Protein AF-A0A846C0N4-F1 (afdb_monomer_lite)

pLDDT: mean 95.5, std 1.79, range [91.5, 98.25]

Sequence (60 aa):
QRVTVQGNRSKLENIEIIAGAIREGVAFMFYPEANCLFSATIDAQSGTPAFKRVPVAIYF

Structure (mmCIF, N/CA/C/O backbone):
data_AF-A0A846C0N4-F1
#
_entry.id   AF-A0A846C0N4-F1
#
loop_
_atom_site.group_PDB
_atom_site.id
_atom_site.type_symbol
_atom_site.label_atom_id
_atom_site.label_alt_id
_atom_site.label_comp_id
_atom_site.label_asym_id
_atom_site.label_entity_id
_atom_site.label_seq_id
_atom_site.pdbx_PDB_ins_code
_atom_site.Cartn_x
_atom_site.Cartn_y
_atom_site.Cartn_z
_atom_site.occupancy
_atom_site.B_iso_or_equiv
_atom_site.auth_seq_id
_atom_site.auth_comp_id
_atom_site.auth_asym_id
_atom_site.auth_atom_id
_atom_site.pdbx_PDB_model_num
ATOM 1 N N . GLN A 1 1 ? -11.514 6.323 13.662 1.00 93.81 1 GLN A N 1
ATOM 2 C CA . GLN A 1 1 ? -10.856 5.014 13.901 1.00 93.81 1 GLN A CA 1
ATOM 3 C C . GLN A 1 1 ? -9.433 5.092 13.362 1.00 93.81 1 GLN A C 1
ATOM 5 O O . GLN A 1 1 ? -9.241 5.798 12.377 1.00 93.81 1 GLN A O 1
ATOM 10 N N . ARG A 1 2 ? -8.453 4.441 14.002 1.00 97.12 2 ARG A N 1
ATOM 11 C CA . ARG A 1 2 ? -7.059 4.397 13.528 1.00 97.12 2 ARG A CA 1
ATOM 12 C C . ARG A 1 2 ? -6.636 2.963 13.240 1.00 97.12 2 ARG A C 1
ATOM 14 O O . ARG A 1 2 ? -7.131 2.063 13.908 1.00 97.12 2 ARG A O 1
ATOM 21 N N . VAL A 1 3 ? -5.769 2.783 12.249 1.00 97.56 3 VAL A N 1
ATOM 22 C CA . VAL A 1 3 ? -5.297 1.473 11.780 1.00 97.56 3 VAL A CA 1
ATOM 23 C C . VAL A 1 3 ? -3.806 1.484 11.478 1.00 97.56 3 VAL A C 1
ATOM 25 O O . VAL A 1 3 ? -3.199 2.540 11.277 1.00 97.56 3 VAL A O 1
ATOM 28 N N . THR A 1 4 ? -3.234 0.287 11.398 1.00 98.25 4 THR A N 1
ATOM 29 C CA . THR A 1 4 ? -1.921 0.064 10.794 1.00 98.25 4 THR A CA 1
ATOM 30 C C . THR A 1 4 ? -2.102 -0.390 9.351 1.00 98.25 4 THR A C 1
ATOM 32 O O . THR A 1 4 ? -2.811 -1.362 9.085 1.00 98.25 4 THR A O 1
ATOM 35 N N . VAL A 1 5 ? -1.435 0.293 8.421 1.00 98.06 5 VAL A N 1
ATOM 36 C CA . VAL A 1 5 ? -1.364 -0.091 7.008 1.00 98.06 5 VAL A CA 1
ATOM 37 C C . VAL A 1 5 ? 0.009 -0.688 6.736 1.00 98.06 5 VAL A C 1
ATOM 39 O O . VAL A 1 5 ? 1.025 -0.028 6.939 1.00 98.06 5 VAL A O 1
ATOM 42 N N . GLN A 1 6 ? 0.051 -1.929 6.267 1.00 98.06 6 GLN A N 1
ATOM 43 C CA . GLN A 1 6 ? 1.279 -2.652 5.941 1.00 98.06 6 GLN A CA 1
ATOM 44 C C . GLN A 1 6 ? 1.365 -2.856 4.428 1.00 98.06 6 GLN A C 1
ATOM 46 O O . GLN A 1 6 ? 0.484 -3.480 3.835 1.00 98.06 6 GLN A O 1
ATOM 51 N N . GLY A 1 7 ? 2.438 -2.368 3.808 1.00 96.50 7 GLY A N 1
ATOM 52 C CA . GLY A 1 7 ? 2.804 -2.722 2.437 1.00 96.50 7 GLY A CA 1
ATOM 53 C C . GLY A 1 7 ? 3.940 -3.746 2.401 1.00 96.50 7 GLY A C 1
ATOM 54 O O . GLY A 1 7 ? 4.318 -4.322 3.422 1.00 96.50 7 GLY A O 1
ATOM 55 N N . ASN A 1 8 ? 4.515 -3.981 1.222 1.00 95.31 8 ASN A N 1
ATOM 56 C CA . ASN A 1 8 ? 5.610 -4.944 1.061 1.00 95.31 8 ASN A CA 1
ATOM 57 C C . ASN A 1 8 ? 6.978 -4.418 1.530 1.00 95.31 8 ASN A C 1
ATOM 59 O O . ASN A 1 8 ? 7.907 -5.210 1.667 1.00 95.31 8 ASN A O 1
ATOM 63 N N . ARG A 1 9 ? 7.122 -3.105 1.754 1.00 96.50 9 ARG A N 1
ATOM 64 C CA . ARG A 1 9 ? 8.385 -2.483 2.179 1.00 96.50 9 ARG A CA 1
ATOM 65 C C . ARG A 1 9 ? 8.372 -2.055 3.642 1.00 96.50 9 ARG A C 1
ATOM 67 O O . ARG A 1 9 ? 9.373 -2.227 4.330 1.00 96.50 9 ARG A O 1
ATOM 74 N N . SER A 1 10 ? 7.279 -1.459 4.107 1.00 97.25 10 SER A N 1
ATOM 75 C CA . SER A 1 10 ? 7.154 -0.971 5.484 1.00 97.25 10 SER A CA 1
ATOM 76 C C . SER A 1 10 ? 5.689 -0.883 5.924 1.00 97.25 10 SER A C 1
ATOM 78 O O . SER A 1 10 ? 4.785 -1.281 5.182 1.00 97.25 10 SER A O 1
ATOM 80 N N . LYS A 1 11 ? 5.466 -0.366 7.136 1.00 97.69 11 LYS A N 1
ATOM 81 C CA . LYS A 1 11 ? 4.145 -0.060 7.685 1.00 97.69 11 LYS A CA 1
ATOM 82 C C . LYS A 1 11 ? 4.037 1.385 8.138 1.00 97.69 11 LYS A C 1
ATOM 84 O O . LYS A 1 11 ? 5.019 1.986 8.568 1.00 97.69 11 LYS A O 1
ATOM 89 N N . LEU A 1 12 ? 2.810 1.882 8.103 1.00 97.94 12 LEU A N 1
ATOM 90 C CA . LEU A 1 12 ? 2.388 3.129 8.715 1.00 97.94 12 LEU A CA 1
ATOM 91 C C . LEU A 1 12 ? 1.388 2.817 9.824 1.00 97.94 12 LEU A C 1
ATOM 93 O O . LEU A 1 12 ? 0.365 2.179 9.583 1.00 97.94 12 LEU A O 1
ATOM 97 N N . GLU A 1 13 ? 1.696 3.261 11.033 1.00 97.69 13 GLU A N 1
ATOM 98 C CA . GLU A 1 13 ? 0.862 3.064 12.217 1.00 97.69 13 GLU A CA 1
ATOM 99 C C . GLU A 1 13 ? 0.012 4.309 12.486 1.00 97.69 13 GLU A C 1
ATOM 101 O O . GLU A 1 13 ? 0.342 5.409 12.041 1.00 97.69 13 GLU A O 1
ATOM 106 N N . ASN A 1 14 ? -1.070 4.147 13.251 1.00 96.94 14 ASN A N 1
ATOM 107 C CA . ASN A 1 14 ? -1.941 5.244 13.687 1.00 96.94 14 ASN A CA 1
ATOM 108 C C . ASN A 1 14 ? -2.573 6.067 12.546 1.00 96.94 14 ASN A C 1
ATOM 110 O O . ASN A 1 14 ? -2.906 7.239 12.739 1.00 96.94 14 ASN A O 1
ATOM 114 N N . ILE A 1 15 ? -2.796 5.453 11.383 1.00 97.19 15 ILE A N 1
ATOM 115 C CA . ILE A 1 15 ? -3.425 6.108 10.234 1.00 97.19 15 ILE A CA 1
ATOM 116 C C . ILE A 1 15 ? -4.924 6.254 10.471 1.00 97.19 15 ILE A C 1
ATOM 118 O O . ILE A 1 15 ? -5.611 5.289 10.801 1.00 97.19 15 ILE A O 1
ATOM 122 N N . GLU A 1 16 ? -5.433 7.471 10.308 1.00 96.62 16 GLU A N 1
ATOM 123 C CA . GLU A 1 16 ? -6.854 7.772 10.447 1.00 96.62 16 GLU A CA 1
ATOM 124 C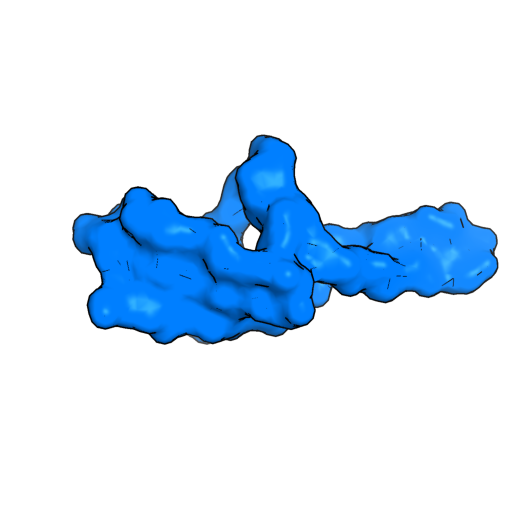 C . GLU A 1 16 ? -7.660 7.267 9.246 1.00 96.62 16 GLU A C 1
ATOM 126 O O . GLU A 1 16 ? -7.303 7.493 8.091 1.00 96.62 16 GLU A O 1
ATOM 131 N N . ILE A 1 17 ? -8.783 6.605 9.530 1.00 94.62 17 ILE A N 1
ATOM 132 C CA . ILE A 1 17 ? -9.770 6.252 8.509 1.00 94.62 17 ILE A CA 1
ATOM 133 C C . ILE A 1 17 ? -10.690 7.447 8.273 1.00 94.62 17 ILE A C 1
ATOM 135 O O . ILE A 1 17 ? -11.419 7.860 9.177 1.00 94.62 17 ILE A O 1
ATOM 139 N N . ILE A 1 18 ? -10.719 7.916 7.028 1.00 94.56 18 ILE A N 1
ATOM 140 C CA . ILE A 1 18 ? -11.697 8.880 6.526 1.00 94.56 18 ILE A CA 1
ATOM 141 C C . ILE A 1 18 ? -12.662 8.127 5.608 1.00 94.56 18 ILE A C 1
ATOM 143 O O . ILE A 1 18 ? -12.250 7.54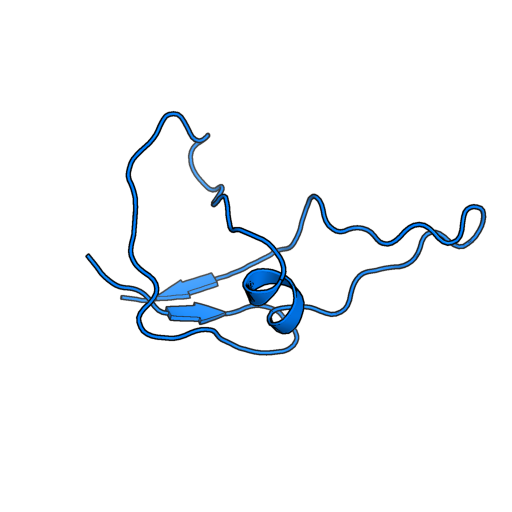9 4.602 1.00 94.56 18 ILE A O 1
ATOM 147 N N . ALA A 1 19 ? -13.947 8.108 5.965 1.00 91.50 19 ALA A N 1
ATOM 148 C CA . ALA A 1 19 ? -14.974 7.475 5.144 1.00 91.50 19 ALA A CA 1
ATOM 149 C C . ALA A 1 19 ? -15.227 8.287 3.863 1.00 91.50 19 ALA A C 1
ATOM 151 O O . ALA A 1 19 ? -15.223 9.517 3.878 1.00 91.50 19 ALA A O 1
ATOM 152 N N . GLY A 1 20 ? -15.486 7.597 2.754 1.00 92.00 20 GLY A N 1
ATOM 153 C CA . GLY A 1 20 ? -15.766 8.227 1.468 1.00 92.00 20 GLY A CA 1
ATOM 154 C C . GLY A 1 20 ? -16.307 7.234 0.447 1.00 92.00 20 GLY A C 1
ATOM 155 O O . GLY A 1 20 ? -16.441 6.044 0.730 1.00 92.00 20 GLY A O 1
ATOM 156 N N . ALA A 1 21 ? -16.601 7.723 -0.758 1.00 95.75 21 ALA A N 1
ATOM 157 C CA . ALA A 1 21 ? -17.070 6.907 -1.877 1.00 95.75 21 ALA A CA 1
ATOM 158 C C . ALA A 1 21 ? -15.908 6.132 -2.533 1.00 95.75 21 ALA A C 1
ATOM 160 O O . ALA A 1 21 ? -15.536 6.385 -3.678 1.00 95.75 21 ALA A O 1
ATOM 161 N N . ILE A 1 22 ? -15.304 5.210 -1.781 1.00 93.75 22 ILE A N 1
ATOM 162 C CA . ILE A 1 22 ? -14.238 4.319 -2.246 1.00 93.75 22 ILE A CA 1
ATOM 163 C C . ILE A 1 22 ? -14.817 2.922 -2.474 1.00 93.75 22 ILE A C 1
ATOM 165 O O . ILE A 1 22 ? -15.663 2.450 -1.717 1.00 93.75 22 ILE A O 1
ATOM 169 N N . ARG A 1 23 ? -14.366 2.256 -3.541 1.00 94.62 23 ARG A N 1
ATOM 170 C CA . ARG A 1 23 ? -14.757 0.877 -3.854 1.00 94.62 23 ARG A CA 1
ATOM 171 C C . ARG A 1 23 ? -14.364 -0.064 -2.711 1.00 94.62 23 ARG A C 1
ATOM 173 O O . ARG A 1 23 ? -13.241 0.005 -2.217 1.00 94.62 23 ARG A O 1
ATOM 180 N N . GLU A 1 24 ? -15.252 -0.992 -2.364 1.00 94.56 24 GLU A N 1
ATOM 181 C CA . GLU A 1 24 ? -14.972 -2.031 -1.370 1.00 94.56 24 GLU A CA 1
ATOM 182 C C . GLU A 1 24 ? -13.685 -2.812 -1.702 1.00 94.56 24 GLU A C 1
ATOM 184 O O . GLU A 1 24 ? -13.408 -3.135 -2.862 1.00 94.56 24 GLU A O 1
ATOM 189 N N . GLY A 1 25 ? -12.876 -3.078 -0.672 1.00 93.62 25 GLY A N 1
ATOM 190 C CA . GLY A 1 25 ? -11.575 -3.741 -0.799 1.00 93.62 25 GLY A CA 1
ATOM 191 C C . GLY A 1 25 ? -10.432 -2.839 -1.283 1.00 93.62 25 GLY A C 1
ATOM 192 O O . GLY A 1 25 ? -9.326 -3.332 -1.496 1.00 93.62 25 GLY A O 1
ATOM 193 N N . VAL A 1 26 ? -10.666 -1.535 -1.462 1.00 95.38 26 VAL A N 1
ATOM 194 C CA . VAL A 1 26 ? -9.643 -0.555 -1.853 1.00 95.38 26 VAL A CA 1
ATOM 195 C C . VAL A 1 26 ? -9.499 0.511 -0.770 1.00 95.38 26 VAL A C 1
ATOM 197 O O . VAL A 1 26 ? -10.476 0.928 -0.157 1.00 95.38 26 VAL A O 1
ATOM 200 N N . ALA A 1 27 ? -8.272 0.985 -0.570 1.00 94.62 27 ALA A N 1
ATOM 201 C CA . ALA A 1 27 ? -7.977 2.178 0.210 1.00 94.62 27 ALA A CA 1
ATOM 202 C C . ALA A 1 27 ? -7.351 3.246 -0.695 1.00 94.62 27 ALA A C 1
ATOM 204 O O . ALA A 1 27 ? -6.632 2.929 -1.645 1.00 94.62 27 ALA A O 1
ATOM 205 N N . PHE A 1 28 ? -7.620 4.511 -0.386 1.00 95.06 28 PHE A N 1
ATOM 206 C CA . PHE A 1 28 ? -6.950 5.656 -0.993 1.00 95.06 28 PHE A CA 1
ATOM 207 C C . PHE A 1 28 ? -6.059 6.315 0.060 1.00 95.06 28 PHE A C 1
ATOM 209 O O . PHE A 1 28 ? -6.497 6.538 1.186 1.00 95.06 28 PHE A O 1
ATOM 216 N N . MET A 1 29 ? -4.810 6.608 -0.299 1.00 95.56 29 MET A N 1
ATOM 217 C CA . MET A 1 29 ? -3.830 7.230 0.591 1.00 95.56 29 MET A CA 1
ATOM 218 C C . MET A 1 29 ? -3.065 8.322 -0.151 1.00 95.56 29 MET A C 1
ATOM 220 O O . MET A 1 29 ? -2.871 8.240 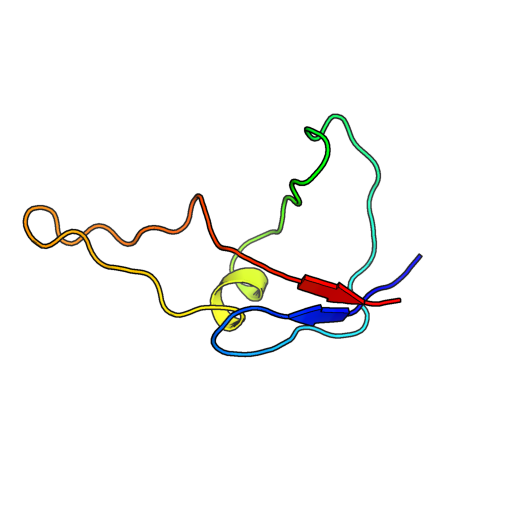-1.365 1.00 95.56 29 MET A O 1
ATOM 224 N N . PHE A 1 30 ? -2.620 9.333 0.590 1.00 92.88 30 PHE A N 1
ATOM 225 C CA . PHE A 1 30 ? -1.892 10.466 0.034 1.00 92.88 30 PHE A CA 1
ATOM 226 C C . PHE A 1 30 ? -0.3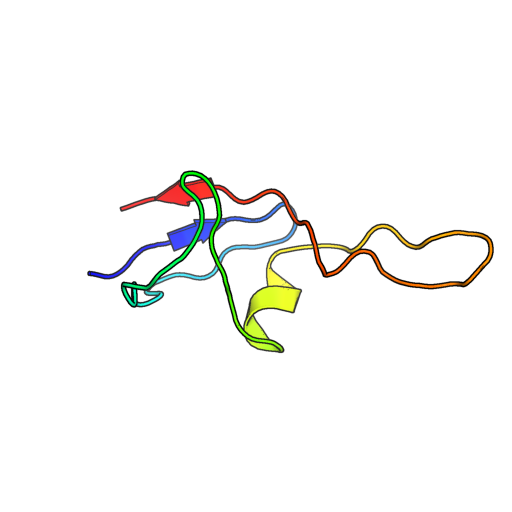80 10.207 -0.047 1.00 92.88 30 PHE A C 1
ATOM 228 O O . PHE A 1 30 ? 0.219 9.518 0.780 1.00 92.88 30 PHE A O 1
ATOM 235 N N . TYR A 1 31 ? 0.220 10.778 -1.087 1.00 93.19 31 TYR A N 1
ATOM 236 C CA . TYR A 1 31 ? 1.659 10.987 -1.217 1.00 93.19 31 TYR A CA 1
ATOM 237 C C . TYR A 1 31 ? 2.073 12.221 -0.385 1.00 93.19 31 TYR A C 1
ATOM 239 O O . TYR A 1 31 ? 1.298 13.181 -0.369 1.00 93.19 31 TYR A O 1
ATOM 247 N N . PRO A 1 32 ? 3.294 12.267 0.191 1.00 93.75 32 PRO A N 1
ATOM 248 C CA . PRO A 1 32 ? 4.387 11.293 0.064 1.00 93.75 32 PRO A CA 1
ATOM 249 C C . PRO A 1 32 ? 4.359 10.115 1.033 1.00 93.75 32 PRO A C 1
ATOM 251 O O . PRO A 1 32 ? 5.081 9.145 0.806 1.00 93.75 32 PRO A O 1
ATOM 254 N N . GLU A 1 33 ? 3.541 10.157 2.077 1.00 94.31 33 GLU A N 1
ATOM 255 C CA . GLU A 1 33 ? 3.573 9.189 3.174 1.00 94.31 33 GLU A CA 1
ATOM 256 C C . GLU A 1 33 ? 3.353 7.761 2.669 1.00 94.31 33 GLU A C 1
ATOM 258 O O . GLU A 1 33 ? 4.110 6.860 3.022 1.00 94.31 33 GLU A O 1
ATOM 263 N N . ALA A 1 34 ? 2.392 7.553 1.761 1.00 96.00 34 ALA A N 1
ATOM 264 C CA . ALA A 1 34 ? 2.103 6.230 1.212 1.00 96.00 34 ALA A CA 1
ATOM 265 C C . ALA A 1 34 ? 3.291 5.589 0.470 1.00 96.00 34 ALA A C 1
ATOM 267 O O . ALA A 1 34 ? 3.381 4.362 0.412 1.00 96.00 34 ALA A O 1
ATOM 268 N N . ASN A 1 35 ? 4.232 6.377 -0.068 1.00 96.19 35 ASN A N 1
ATOM 269 C CA . ASN A 1 35 ? 5.360 5.838 -0.834 1.00 96.19 35 ASN A CA 1
ATOM 270 C C . ASN A 1 35 ? 6.344 5.039 0.028 1.00 96.19 35 ASN A C 1
ATOM 272 O O . ASN A 1 35 ? 7.109 4.244 -0.517 1.00 96.19 35 ASN A O 1
ATOM 276 N N . CYS A 1 36 ? 6.344 5.205 1.355 1.00 96.06 36 CYS A N 1
ATOM 277 C CA . CYS A 1 36 ? 7.195 4.383 2.214 1.00 96.06 36 CYS A CA 1
ATOM 278 C C . CYS A 1 36 ? 6.706 2.926 2.291 1.00 96.06 36 CYS A C 1
ATOM 280 O O . CYS A 1 36 ? 7.507 2.028 2.571 1.00 96.06 36 CYS A O 1
ATOM 282 N N . LEU A 1 37 ? 5.419 2.669 2.017 1.00 97.00 37 LEU A N 1
ATOM 283 C CA . LEU A 1 37 ? 4.798 1.352 2.178 1.00 97.00 37 LEU A CA 1
ATOM 284 C C . LEU A 1 37 ? 5.309 0.331 1.160 1.00 97.00 37 LEU A C 1
ATOM 286 O O . LEU A 1 37 ? 5.232 -0.872 1.420 1.00 97.00 37 LEU A O 1
ATOM 290 N N . PHE A 1 38 ? 5.849 0.775 0.021 1.00 96.12 38 PHE A N 1
ATOM 291 C CA . PHE A 1 38 ? 6.178 -0.127 -1.075 1.00 96.12 38 PHE A CA 1
ATOM 292 C C . PHE A 1 38 ? 7.415 0.249 -1.889 1.00 96.12 38 PHE A C 1
ATOM 294 O O . PHE A 1 38 ? 7.932 1.364 -1.853 1.00 96.12 38 PHE A O 1
ATOM 301 N N . SER A 1 39 ? 7.885 -0.734 -2.654 1.00 94.62 39 SER A N 1
ATOM 302 C CA . SER A 1 39 ? 8.827 -0.539 -3.757 1.00 94.62 39 SER A CA 1
ATOM 303 C C . SER A 1 39 ? 8.065 -0.697 -5.066 1.00 94.62 39 SER A C 1
ATOM 305 O O . SER A 1 39 ? 7.535 -1.774 -5.344 1.00 94.62 39 SER A O 1
ATOM 307 N N . ALA A 1 40 ? 7.965 0.380 -5.846 1.00 93.00 40 ALA A N 1
ATOM 308 C CA . ALA A 1 40 ? 7.204 0.374 -7.089 1.00 93.00 40 ALA A CA 1
ATOM 309 C C . ALA A 1 40 ? 7.872 -0.522 -8.138 1.00 93.00 40 ALA A C 1
ATOM 311 O O . ALA A 1 40 ? 9.072 -0.406 -8.389 1.00 93.00 40 ALA A O 1
ATOM 312 N N . THR A 1 41 ? 7.085 -1.371 -8.798 1.00 93.50 41 THR A N 1
ATOM 313 C CA . THR A 1 41 ? 7.512 -1.992 -10.055 1.00 93.50 41 THR A CA 1
ATOM 314 C C . THR A 1 41 ? 7.667 -0.897 -11.106 1.00 93.50 41 THR A C 1
ATOM 316 O O . THR A 1 41 ? 6.765 -0.072 -11.270 1.00 93.50 41 THR A O 1
ATOM 319 N N . ILE A 1 42 ? 8.808 -0.884 -11.792 1.00 96.12 42 ILE A N 1
ATOM 320 C CA . ILE A 1 42 ? 9.103 0.072 -12.859 1.00 96.12 42 ILE A CA 1
ATOM 321 C C . ILE A 1 42 ? 8.797 -0.584 -14.201 1.00 96.12 42 ILE A C 1
ATOM 323 O O . ILE A 1 42 ? 9.279 -1.683 -14.476 1.00 96.12 42 ILE A O 1
ATOM 327 N N . ASP A 1 43 ? 8.000 0.085 -15.030 1.00 96.44 43 ASP A N 1
ATOM 328 C CA . ASP A 1 43 ? 7.822 -0.311 -16.423 1.00 96.44 43 ASP A CA 1
ATOM 329 C C . ASP A 1 43 ? 9.140 -0.135 -17.194 1.00 96.44 43 ASP A C 1
ATOM 331 O O . ASP A 1 43 ? 9.705 0.957 -17.228 1.00 96.44 43 ASP A O 1
ATOM 335 N N . ALA A 1 44 ? 9.636 -1.207 -17.813 1.00 97.19 44 ALA A N 1
ATOM 336 C CA . ALA A 1 44 ? 10.975 -1.229 -18.402 1.00 97.19 44 ALA A CA 1
ATOM 337 C C . ALA A 1 44 ? 11.111 -0.364 -19.667 1.00 97.19 44 ALA A C 1
ATOM 339 O O . ALA A 1 44 ? 12.224 0.021 -20.012 1.00 97.19 44 ALA A O 1
ATOM 340 N N . GLN A 1 45 ? 10.008 -0.064 -20.363 1.00 97.50 45 GLN A N 1
ATOM 341 C CA . GLN A 1 45 ? 10.049 0.747 -21.584 1.00 97.50 45 GLN A CA 1
ATOM 342 C C . GLN A 1 45 ? 9.974 2.244 -21.279 1.00 97.50 45 GLN A C 1
ATOM 344 O O . GLN A 1 45 ? 10.755 3.026 -21.811 1.00 97.50 45 GLN A O 1
ATOM 349 N N . SER A 1 46 ? 9.034 2.646 -20.426 1.00 97.44 46 SER A N 1
ATOM 350 C CA . SER A 1 46 ? 8.773 4.054 -20.112 1.00 97.44 46 SER A CA 1
ATOM 351 C C . SER A 1 46 ? 9.518 4.564 -18.878 1.00 97.44 46 SER A C 1
ATOM 353 O O . SER A 1 46 ? 9.579 5.772 -18.664 1.00 97.44 46 SER A O 1
ATOM 355 N N . GLY A 1 47 ? 10.035 3.672 -18.029 1.00 97.06 47 GLY A N 1
ATOM 356 C CA . GLY A 1 47 ? 10.595 4.032 -16.725 1.00 97.06 47 GLY A CA 1
ATOM 357 C C . GLY A 1 47 ? 9.540 4.443 -15.691 1.00 97.06 47 GLY A C 1
ATOM 358 O O . GLY A 1 47 ? 9.891 4.952 -14.627 1.00 97.06 47 GLY A O 1
ATOM 359 N N . THR A 1 48 ? 8.247 4.243 -15.973 1.00 96.62 48 THR A N 1
ATOM 360 C CA . THR A 1 48 ? 7.161 4.717 -15.104 1.00 96.62 48 THR A CA 1
ATOM 361 C C . THR A 1 48 ? 6.945 3.779 -13.904 1.00 96.62 48 THR 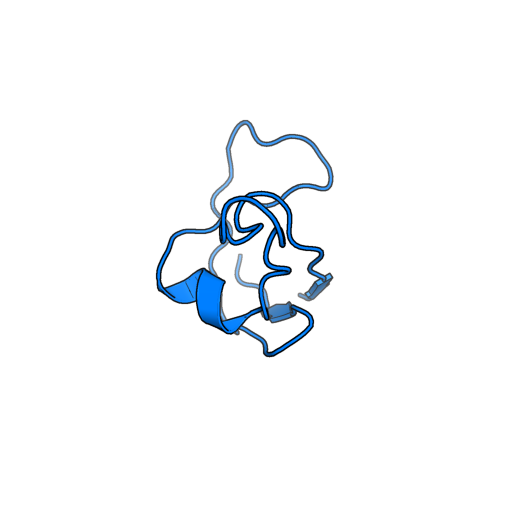A C 1
ATOM 363 O O . THR A 1 48 ? 6.705 2.585 -14.101 1.00 96.62 48 THR A O 1
ATOM 366 N N . PRO A 1 49 ? 6.961 4.283 -12.655 1.00 95.00 49 PRO A N 1
ATOM 367 C CA . PRO A 1 49 ? 6.633 3.500 -11.463 1.00 95.00 49 PRO A CA 1
ATOM 368 C C . PRO A 1 49 ? 5.126 3.237 -11.301 1.00 95.00 49 PRO A C 1
ATOM 370 O O . PRO A 1 49 ? 4.287 4.128 -11.452 1.00 95.00 49 PRO A O 1
ATOM 373 N N . ALA A 1 50 ? 4.770 2.017 -10.897 1.00 94.19 50 ALA A N 1
ATOM 374 C CA . ALA A 1 50 ? 3.389 1.580 -10.684 1.00 94.19 50 ALA A CA 1
ATOM 375 C C . ALA A 1 50 ? 2.771 2.064 -9.348 1.00 94.19 50 ALA A C 1
ATOM 377 O O . ALA A 1 50 ? 2.420 1.262 -8.485 1.00 94.19 50 ALA A O 1
ATOM 378 N N . PHE A 1 51 ? 2.587 3.377 -9.171 1.00 93.50 51 PHE A N 1
ATOM 379 C CA . PHE A 1 51 ? 2.054 3.956 -7.922 1.00 93.50 51 PHE A CA 1
ATOM 380 C C . PHE A 1 51 ? 0.547 3.753 -7.690 1.00 93.50 51 PHE A C 1
ATOM 382 O O . PHE A 1 51 ? 0.083 3.787 -6.556 1.00 93.50 51 PHE A O 1
ATOM 389 N N . LYS A 1 52 ? -0.242 3.546 -8.749 1.00 92.75 52 LYS A N 1
ATOM 390 C CA . LYS A 1 52 ? -1.716 3.583 -8.665 1.00 92.75 52 LYS A CA 1
ATOM 391 C C . LYS A 1 52 ? -2.354 2.325 -8.067 1.00 92.75 52 LYS A C 1
ATOM 393 O O . LYS A 1 52 ? -3.540 2.344 -7.754 1.00 92.75 52 LYS A O 1
ATOM 398 N N . ARG A 1 53 ? -1.612 1.218 -7.966 1.00 93.00 53 ARG A N 1
ATOM 399 C CA . ARG A 1 53 ? -2.138 -0.070 -7.495 1.00 93.00 53 ARG A CA 1
ATOM 400 C C . ARG A 1 53 ? -1.076 -0.822 -6.708 1.00 93.00 53 ARG A C 1
ATOM 402 O O . ARG A 1 53 ? -0.227 -1.490 -7.293 1.00 93.00 53 ARG A O 1
ATOM 409 N N . VAL A 1 54 ? -1.179 -0.742 -5.388 1.00 93.88 54 VAL A N 1
ATOM 410 C CA . VAL A 1 54 ? -0.250 -1.367 -4.447 1.00 93.88 54 VAL A CA 1
ATOM 411 C C . VAL A 1 54 ? -1.044 -2.258 -3.490 1.00 93.88 54 VAL A C 1
ATOM 413 O O . VAL A 1 54 ? -1.974 -1.764 -2.853 1.00 93.88 54 VAL A O 1
ATOM 416 N N . PRO A 1 55 ? -0.723 -3.560 -3.385 1.00 95.06 55 PRO A N 1
ATOM 417 C CA . PRO A 1 55 ? -1.311 -4.425 -2.369 1.00 95.06 55 PRO A CA 1
ATOM 418 C C . PRO A 1 55 ? -0.887 -3.983 -0.966 1.00 95.06 55 PRO A C 1
ATOM 420 O O . PRO A 1 55 ? 0.301 -3.789 -0.708 1.00 95.06 55 PRO A O 1
ATOM 423 N N . VAL A 1 56 ? -1.856 -3.864 -0.063 1.00 96.12 56 VAL A N 1
ATOM 424 C CA . VAL A 1 56 ? -1.639 -3.532 1.350 1.00 96.12 56 VAL A CA 1
ATOM 425 C C . VAL A 1 56 ? -2.547 -4.382 2.234 1.00 96.12 56 VAL A C 1
ATOM 427 O O . VAL A 1 56 ? -3.605 -4.832 1.793 1.00 96.12 56 VAL A O 1
ATOM 430 N N . ALA A 1 57 ? -2.140 -4.585 3.483 1.00 97.75 57 ALA A N 1
ATOM 431 C CA . ALA A 1 57 ? -2.958 -5.179 4.533 1.00 97.75 57 ALA A CA 1
ATOM 432 C C . ALA A 1 57 ? -3.310 -4.119 5.585 1.00 97.75 57 ALA A C 1
ATOM 434 O O . ALA A 1 57 ? -2.496 -3.241 5.881 1.00 97.75 57 ALA A O 1
ATOM 435 N N . ILE A 1 58 ? -4.521 -4.204 6.139 1.00 96.81 58 ILE A N 1
ATOM 436 C CA . ILE A 1 58 ? -5.031 -3.281 7.160 1.00 96.81 58 ILE A CA 1
ATOM 437 C C . ILE A 1 58 ? -5.264 -4.065 8.453 1.00 96.81 58 ILE A C 1
ATOM 439 O O . ILE A 1 58 ? -5.932 -5.098 8.435 1.00 96.81 58 ILE A O 1
ATOM 443 N N .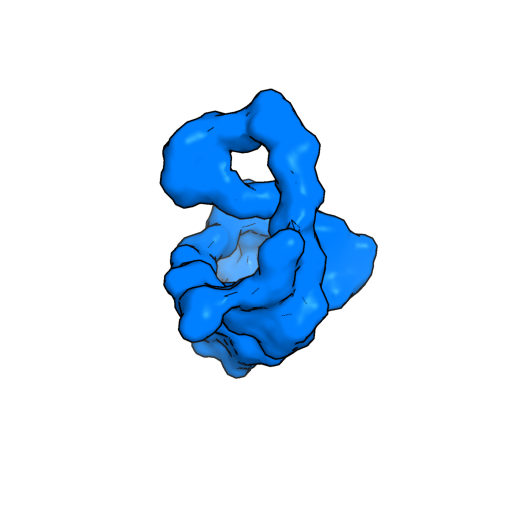 TYR A 1 59 ? -4.728 -3.552 9.560 1.00 97.19 59 TYR A N 1
ATOM 444 C CA . TYR A 1 59 ? -4.870 -4.115 10.904 1.00 97.19 59 TYR A CA 1
ATOM 445 C C . TYR A 1 59 ? -5.466 -3.075 11.860 1.00 97.19 59 TYR A C 1
ATOM 447 O O . TYR A 1 59 ? -5.173 -1.883 11.728 1.00 97.19 59 TYR A O 1
ATOM 455 N N . PHE A 1 60 ? -6.281 -3.537 12.810 1.00 91.50 60 PHE A N 1
ATOM 456 C CA . PHE A 1 60 ? -6.973 -2.720 13.813 1.00 91.50 60 PHE A CA 1
ATOM 457 C C . PHE A 1 60 ? -6.296 -2.790 15.179 1.00 91.50 60 PHE A C 1
ATOM 459 O O . PHE A 1 60 ? -5.760 -3.874 15.504 1.00 91.50 60 PHE A O 1
#

Secondary structure (DSSP, 8-state):
-EEEEE-SS-EEEEEEP---S--TT-----TTGGGGG--PPBPTTT--B-TT----EEE-

Foldseek 3Di:
DFKWKAFPQGIDGRHDDDDDDDDPPDDDDDPDVCVNRDDFDADPPPRDTPPPDTDIDIGD

Radius of gyration: 12.56 Å; chains: 1; bounding box: 28×16×36 Å